Protein AF-A0A5C9BE67-F1 (afdb_monomer_lite)

pLDDT: mean 80.48, std 22.98, range [27.95, 98.31]

Structure (mmCIF, N/CA/C/O backbone):
data_AF-A0A5C9BE67-F1
#
_entry.id   AF-A0A5C9BE67-F1
#
loop_
_atom_site.group_PDB
_atom_site.id
_atom_site.type_symbol
_atom_site.label_atom_id
_atom_site.label_alt_id
_atom_site.label_comp_id
_atom_site.label_asym_id
_atom_site.label_entity_id
_atom_site.label_seq_id
_atom_site.pdbx_PDB_ins_code
_atom_site.Cartn_x
_atom_site.Cartn_y
_atom_site.Cartn_z
_atom_site.occupancy
_atom_site.B_iso_or_equiv
_atom_site.auth_seq_id
_atom_site.auth_comp_id
_atom_site.auth_asym_id
_atom_site.auth_atom_id
_atom_site.pdbx_PDB_model_num
ATOM 1 N N . MET A 1 1 ? -23.336 -0.939 37.676 1.00 46.28 1 MET A N 1
ATOM 2 C CA . MET A 1 1 ? -23.455 -1.561 36.341 1.00 46.28 1 MET A CA 1
ATOM 3 C C . MET A 1 1 ? -22.623 -0.719 35.391 1.00 46.28 1 MET A C 1
ATOM 5 O O . MET A 1 1 ? -23.043 0.378 35.060 1.00 46.28 1 MET A O 1
ATOM 9 N N . THR A 1 2 ? -21.407 -1.154 35.062 1.00 43.78 2 THR A N 1
ATOM 10 C CA . THR A 1 2 ? -20.510 -0.415 34.159 1.00 43.78 2 THR A CA 1
ATOM 11 C C . THR A 1 2 ? -20.754 -0.928 32.747 1.00 43.78 2 THR A C 1
ATOM 13 O O . THR A 1 2 ? -20.358 -2.043 32.420 1.00 43.78 2 THR A O 1
ATOM 16 N N . THR A 1 3 ? -21.462 -0.162 31.924 1.00 49.00 3 THR A N 1
ATOM 17 C CA . THR A 1 3 ? -21.622 -0.460 30.497 1.00 49.00 3 THR A CA 1
ATOM 18 C C . THR A 1 3 ? -20.295 -0.221 29.787 1.00 49.00 3 THR A C 1
ATOM 20 O O . THR A 1 3 ? -19.822 0.912 29.712 1.00 49.00 3 THR A O 1
ATOM 23 N N . ALA A 1 4 ? -19.680 -1.291 29.282 1.00 51.72 4 ALA A N 1
ATOM 24 C CA . ALA A 1 4 ? -18.545 -1.194 28.376 1.00 51.72 4 ALA A CA 1
ATOM 25 C C . ALA A 1 4 ? -19.031 -0.594 27.048 1.00 51.72 4 ALA A C 1
ATOM 27 O O . ALA A 1 4 ? -19.857 -1.192 26.360 1.00 51.72 4 ALA A O 1
ATOM 28 N N . VAL A 1 5 ? -18.544 0.598 26.704 1.00 52.31 5 VAL A N 1
ATOM 29 C CA . VAL A 1 5 ? -18.805 1.215 25.400 1.00 52.31 5 VAL A CA 1
ATOM 30 C C . VAL A 1 5 ? -17.957 0.470 24.372 1.00 52.31 5 VAL A C 1
ATOM 32 O O . VAL A 1 5 ? -16.728 0.506 24.437 1.00 52.31 5 VAL A O 1
ATOM 35 N N . ALA A 1 6 ? -18.595 -0.258 23.456 1.00 62.22 6 ALA A N 1
ATOM 36 C CA . ALA A 1 6 ? -17.894 -0.891 22.346 1.00 62.22 6 ALA A CA 1
ATOM 37 C C . ALA A 1 6 ? -17.335 0.204 21.427 1.00 62.22 6 ALA A C 1
ATOM 39 O O . ALA A 1 6 ? -18.083 1.064 20.966 1.00 62.22 6 ALA A O 1
ATOM 40 N N . THR A 1 7 ? -16.023 0.195 21.179 1.00 66.31 7 THR A N 1
ATOM 41 C CA . THR A 1 7 ? -15.402 1.114 20.217 1.00 66.31 7 THR A CA 1
ATOM 42 C C . THR A 1 7 ? -16.005 0.860 18.831 1.00 66.31 7 THR A C 1
ATOM 44 O O . THR A 1 7 ? -15.965 -0.294 18.389 1.00 66.31 7 THR A O 1
ATOM 47 N N . PRO A 1 8 ? -16.558 1.883 18.152 1.00 81.31 8 PRO A N 1
ATOM 48 C CA . PRO A 1 8 ? -17.068 1.733 16.794 1.00 81.31 8 PRO A CA 1
ATOM 49 C C . PRO A 1 8 ? -15.971 1.202 15.868 1.00 81.31 8 PRO A C 1
ATOM 51 O O . PRO A 1 8 ? -14.811 1.606 15.979 1.00 81.31 8 PRO A O 1
ATOM 54 N N . LEU A 1 9 ? -16.333 0.267 14.992 1.00 94.56 9 LEU A N 1
ATOM 55 C CA . LEU A 1 9 ? -15.446 -0.223 13.943 1.00 94.56 9 LEU A CA 1
ATOM 56 C C . LEU A 1 9 ? -15.428 0.805 12.813 1.00 94.56 9 LEU A C 1
ATOM 58 O O . LEU A 1 9 ? -16.495 1.167 12.329 1.00 94.56 9 LEU A O 1
ATOM 62 N N . LEU A 1 10 ? -14.239 1.252 12.415 1.00 96.62 10 LEU A N 1
ATOM 63 C CA . LEU A 1 10 ? -14.084 2.181 11.297 1.00 96.62 10 LEU A CA 1
ATOM 64 C C . LEU A 1 10 ? -14.295 1.472 9.961 1.00 96.62 10 LEU A C 1
ATOM 66 O O . LEU A 1 10 ? -13.853 0.328 9.796 1.00 96.62 10 LEU A O 1
ATOM 70 N N . THR A 1 11 ? -14.890 2.174 9.002 1.00 96.88 11 THR A N 1
ATOM 71 C CA . THR A 1 11 ? -14.898 1.736 7.600 1.00 96.88 11 THR A CA 1
ATOM 72 C C . THR A 1 11 ? -13.580 2.072 6.895 1.00 96.88 11 THR A C 1
ATOM 74 O O . THR A 1 11 ? -12.741 2.818 7.416 1.00 96.88 11 THR A O 1
ATOM 77 N N . VAL A 1 12 ? -13.383 1.532 5.689 1.00 96.38 12 VAL A N 1
ATOM 78 C CA . VAL A 1 12 ? -12.270 1.909 4.800 1.00 96.38 12 VAL A CA 1
ATOM 79 C C . VAL A 1 12 ? -12.255 3.416 4.539 1.00 96.38 12 VAL A C 1
ATOM 81 O O . VAL A 1 12 ? -11.199 4.040 4.621 1.00 96.38 12 VAL A O 1
ATOM 84 N N . GLU A 1 13 ? -13.408 4.003 4.230 1.00 96.19 13 GLU A N 1
ATOM 85 C CA . GLU A 1 13 ? -13.532 5.406 3.834 1.00 96.19 13 GLU A CA 1
ATOM 86 C C . GLU A 1 13 ? -13.253 6.345 5.012 1.00 96.19 13 GLU A C 1
ATOM 88 O O . GLU A 1 13 ? -12.576 7.361 4.851 1.00 96.19 13 GLU A O 1
ATOM 93 N N . GLU A 1 14 ? -13.722 5.989 6.210 1.00 96.69 14 GLU A N 1
ATOM 94 C CA . GLU A 1 14 ? -13.394 6.714 7.439 1.00 96.69 14 GLU A CA 1
ATOM 95 C C . GLU A 1 14 ? -11.901 6.620 7.757 1.00 96.69 14 GLU A C 1
ATOM 97 O O . GLU A 1 14 ? -11.284 7.620 8.124 1.00 96.69 14 GLU A O 1
ATOM 102 N N . PHE A 1 15 ? -11.303 5.436 7.592 1.00 96.50 15 PHE A N 1
ATOM 103 C CA . PHE A 1 15 ? -9.874 5.234 7.804 1.00 96.50 15 PHE A CA 1
ATOM 104 C C . PHE A 1 15 ? -9.024 6.051 6.821 1.00 96.50 15 PHE A C 1
ATOM 106 O O . PHE A 1 15 ? -8.099 6.733 7.253 1.00 96.50 15 PHE A O 1
ATOM 113 N N . ALA A 1 16 ? -9.366 6.045 5.531 1.00 95.56 16 ALA A N 1
ATOM 114 C CA . ALA A 1 16 ? -8.622 6.743 4.481 1.00 95.56 16 ALA A CA 1
ATOM 115 C C . ALA A 1 16 ? -8.649 8.277 4.618 1.00 95.56 16 ALA A C 1
ATOM 117 O O . ALA A 1 16 ? -7.751 8.954 4.128 1.00 95.56 16 ALA A O 1
ATOM 118 N N . ARG A 1 17 ? -9.674 8.836 5.280 1.00 95.31 17 ARG A N 1
ATOM 119 C CA . ARG A 1 17 ? -9.809 10.285 5.526 1.00 95.31 17 ARG A CA 1
ATOM 120 C C . ARG A 1 17 ? -9.150 10.748 6.830 1.00 95.31 17 ARG A C 1
ATOM 122 O O . ARG A 1 17 ? -9.206 11.937 7.148 1.00 95.31 17 ARG A O 1
ATOM 129 N N . ARG A 1 18 ? -8.549 9.842 7.608 1.00 94.19 18 ARG A N 1
ATOM 130 C CA . ARG A 1 18 ? -7.798 10.214 8.814 1.00 94.19 18 ARG A CA 1
ATOM 131 C C . ARG A 1 18 ? -6.540 11.003 8.435 1.00 94.19 18 ARG A C 1
ATOM 133 O O . ARG A 1 18 ? -5.939 10.731 7.399 1.00 94.19 18 ARG A O 1
ATOM 140 N N . PRO A 1 19 ? -6.110 11.954 9.278 1.00 94.25 19 PRO A N 1
ATOM 141 C CA . PRO A 1 19 ? -4.821 12.603 9.090 1.00 94.25 19 PRO A CA 1
ATOM 142 C C . PRO A 1 19 ? -3.683 11.591 9.260 1.00 94.25 19 PRO A C 1
ATOM 144 O O . PRO A 1 19 ? -3.771 10.685 10.092 1.00 94.25 19 PRO A O 1
ATOM 147 N N . GLU A 1 20 ? -2.597 11.785 8.515 1.00 90.50 20 GLU A N 1
ATOM 148 C CA . GLU A 1 20 ? -1.373 11.010 8.709 1.00 90.50 20 GLU A CA 1
ATOM 149 C C . GLU A 1 20 ? -0.821 11.197 10.139 1.00 90.50 20 GLU A C 1
ATOM 151 O O . GLU A 1 20 ? -0.887 12.308 10.690 1.00 90.50 20 GLU A O 1
ATOM 156 N N . PRO A 1 21 ? -0.258 10.145 10.764 1.00 91.94 21 PRO A N 1
ATOM 157 C CA . PRO A 1 21 ? 0.353 10.262 12.082 1.00 91.94 21 PRO A CA 1
ATOM 158 C C . PRO A 1 21 ? 1.526 11.250 12.092 1.00 91.94 21 PRO A C 1
ATOM 160 O O . PRO A 1 21 ? 2.489 11.121 11.337 1.00 91.94 21 PRO A O 1
ATOM 163 N N . GLN A 1 22 ? 1.486 12.221 13.006 1.00 93.06 22 GLN A N 1
ATOM 164 C CA . GLN A 1 22 ? 2.507 13.276 13.110 1.00 93.06 22 GLN A CA 1
ATOM 165 C C . GLN A 1 22 ? 3.892 12.758 13.525 1.00 93.06 22 GLN A C 1
ATOM 167 O O . GLN A 1 22 ? 4.901 13.417 13.286 1.00 93.06 22 GLN A O 1
ATOM 172 N N . ASP A 1 23 ? 3.947 11.590 14.162 1.00 92.44 23 ASP A N 1
ATOM 173 C CA . ASP A 1 23 ? 5.183 10.934 14.594 1.00 92.44 23 ASP A CA 1
ATOM 174 C C . ASP A 1 23 ? 5.843 10.097 13.482 1.00 92.44 23 ASP A C 1
ATOM 176 O O . ASP A 1 23 ? 6.869 9.453 13.716 1.00 92.44 23 ASP A O 1
ATOM 180 N N . GLY A 1 24 ? 5.267 10.099 12.273 1.00 88.38 24 GLY A N 1
ATOM 181 C CA . GLY A 1 24 ? 5.737 9.307 11.139 1.00 88.38 24 GLY A CA 1
ATOM 182 C C . GLY A 1 24 ? 5.491 7.805 11.298 1.00 88.38 24 GLY A C 1
ATOM 183 O O . GLY A 1 24 ? 6.071 7.008 10.555 1.00 88.38 24 GLY A O 1
ATOM 184 N N . SER A 1 25 ? 4.675 7.394 12.273 1.00 91.38 25 SER A N 1
ATOM 185 C CA . SER A 1 25 ? 4.208 6.015 12.366 1.00 91.38 25 SER A CA 1
ATOM 186 C C . SER A 1 25 ? 3.304 5.654 11.186 1.00 91.38 25 SER A C 1
ATOM 188 O O . SER A 1 25 ? 2.745 6.508 10.499 1.00 91.38 25 SER A O 1
ATOM 190 N N . ARG A 1 26 ? 3.188 4.352 10.927 1.00 91.19 26 ARG A N 1
ATOM 191 C CA . ARG A 1 26 ? 2.275 3.801 9.922 1.00 91.19 26 ARG A CA 1
ATOM 192 C C . ARG A 1 26 ? 1.031 3.272 10.608 1.00 91.19 26 ARG A C 1
ATOM 194 O O . ARG A 1 26 ? 1.125 2.714 11.699 1.00 91.19 26 ARG A O 1
ATOM 201 N N . GLU A 1 27 ? -0.112 3.370 9.948 1.00 94.56 27 GLU A N 1
ATOM 202 C CA . GLU A 1 27 ? -1.365 2.785 10.420 1.00 94.56 27 GLU A CA 1
ATOM 203 C C . GLU A 1 27 ? -1.901 1.764 9.409 1.00 94.56 27 GLU A C 1
ATOM 205 O O . GLU A 1 27 ? -1.816 1.953 8.199 1.00 94.56 27 GLU A O 1
ATOM 210 N N . GLU A 1 28 ? -2.489 0.683 9.914 1.00 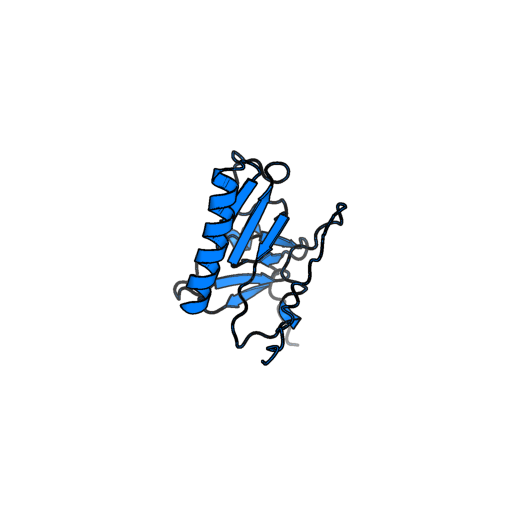95.56 28 GLU A N 1
ATOM 211 C CA . GLU A 1 28 ? -3.313 -0.253 9.147 1.00 95.56 28 GLU A CA 1
ATOM 212 C C . GLU A 1 28 ? -4.711 -0.342 9.767 1.00 95.56 28 GLU A C 1
ATOM 214 O O . GLU A 1 28 ? -4.864 -0.214 10.983 1.00 95.56 28 GLU A O 1
ATOM 219 N N . LEU A 1 29 ? -5.726 -0.670 8.967 1.00 96.31 29 LEU A N 1
ATOM 220 C CA . LEU A 1 29 ? -7.069 -0.971 9.466 1.00 96.31 29 LEU A CA 1
ATOM 221 C C . LEU A 1 29 ? -7.263 -2.484 9.543 1.00 96.31 29 LEU A C 1
ATOM 223 O O . LEU A 1 29 ? -7.336 -3.148 8.517 1.00 96.31 29 LEU A O 1
ATOM 227 N N . VAL A 1 30 ? -7.344 -3.081 10.730 1.00 95.44 30 VAL A N 1
ATOM 228 C CA . VAL A 1 30 ? -7.574 -4.522 10.941 1.00 95.44 30 VAL A CA 1
ATOM 229 C C . VAL A 1 30 ? -8.980 -4.750 11.483 1.00 95.44 30 VAL A C 1
ATOM 231 O O . VAL A 1 30 ? -9.221 -4.537 12.671 1.00 95.44 30 VAL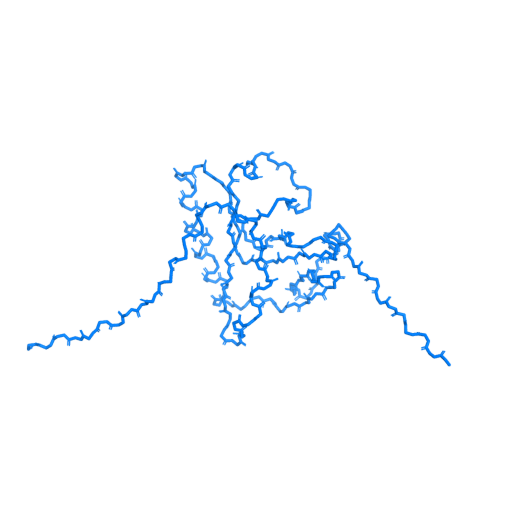 A O 1
ATOM 234 N N . ARG A 1 31 ? -9.895 -5.250 10.645 1.00 95.06 31 ARG A N 1
ATOM 235 C CA . ARG A 1 31 ? -11.285 -5.563 11.026 1.00 95.06 31 ARG A CA 1
ATOM 236 C C . ARG A 1 31 ? -11.948 -4.390 11.759 1.00 95.06 31 ARG A C 1
ATOM 238 O O . ARG A 1 31 ? -12.464 -4.561 12.864 1.00 95.06 31 ARG A O 1
ATOM 245 N N . GLY A 1 32 ? -11.846 -3.202 11.171 1.00 96.25 32 GLY A N 1
ATOM 246 C CA . GLY A 1 32 ? -12.377 -1.946 11.688 1.00 96.25 32 GLY A CA 1
ATOM 247 C C . GLY A 1 32 ? -11.571 -1.301 12.818 1.00 96.25 32 GLY A C 1
ATOM 248 O O . GLY A 1 32 ? -12.031 -0.336 13.421 1.00 96.25 32 GLY A O 1
ATOM 249 N N . LYS A 1 33 ? -10.383 -1.823 13.150 1.00 95.94 33 LYS A N 1
ATOM 250 C CA . LYS A 1 33 ? -9.531 -1.303 14.232 1.00 95.94 33 LYS A CA 1
ATOM 251 C C . LYS A 1 33 ? -8.195 -0.815 13.700 1.00 95.94 33 LYS A C 1
ATOM 253 O O . LYS A 1 33 ? -7.496 -1.566 13.027 1.00 95.94 33 LYS A O 1
ATOM 258 N N . VAL A 1 34 ? -7.817 0.406 14.058 1.00 95.31 34 VAL A N 1
ATOM 259 C CA . VAL A 1 34 ? -6.511 0.965 13.694 1.00 95.31 34 VAL A CA 1
ATOM 260 C C . VAL A 1 34 ? -5.402 0.249 14.458 1.00 95.31 34 VAL A C 1
ATOM 262 O O . VAL A 1 34 ? -5.483 0.065 15.674 1.00 95.31 34 VAL A O 1
ATOM 265 N N . VAL A 1 35 ? -4.365 -0.160 13.735 1.00 93.50 35 VAL A N 1
ATOM 266 C CA . VAL A 1 35 ? -3.144 -0.745 14.280 1.00 93.50 35 VAL A CA 1
ATOM 267 C C . VAL A 1 35 ? -1.964 0.097 13.831 1.00 93.50 35 VAL A C 1
ATOM 269 O O . VAL A 1 35 ? -1.650 0.153 12.646 1.00 93.50 35 VAL A O 1
ATOM 272 N N . THR A 1 36 ? -1.297 0.717 14.797 1.00 92.50 36 THR A N 1
ATOM 273 C CA . THR A 1 36 ? -0.118 1.551 14.566 1.00 92.50 36 THR A CA 1
ATOM 274 C C . THR A 1 36 ? 1.156 0.707 14.573 1.00 92.50 36 THR A C 1
ATOM 276 O O . THR A 1 36 ? 1.328 -0.198 15.397 1.00 92.50 36 THR A O 1
ATOM 279 N N . MET A 1 37 ? 2.067 1.015 13.659 1.00 87.94 37 MET A N 1
ATOM 280 C CA . MET A 1 37 ? 3.379 0.402 13.510 1.00 87.94 37 MET A CA 1
ATOM 281 C C . MET A 1 37 ? 4.460 1.483 13.495 1.00 87.94 37 MET A C 1
ATOM 283 O O . MET A 1 37 ? 4.239 2.566 12.952 1.00 87.94 37 MET A O 1
ATOM 287 N N . PRO A 1 38 ? 5.652 1.204 14.046 1.00 88.44 38 PRO A N 1
ATOM 288 C CA . PRO A 1 38 ? 6.765 2.131 13.914 1.00 88.44 38 PRO A CA 1
ATOM 289 C C . PRO A 1 38 ? 7.160 2.290 12.434 1.00 88.44 38 PRO A C 1
ATOM 291 O O . PRO A 1 38 ? 6.958 1.360 11.645 1.00 88.44 38 PRO A O 1
ATOM 294 N N . PRO A 1 39 ? 7.777 3.421 12.056 1.00 88.88 39 PRO A N 1
ATOM 295 C CA . PRO A 1 39 ? 8.348 3.577 10.724 1.00 88.88 39 PRO A CA 1
ATOM 296 C C . PRO A 1 39 ? 9.405 2.493 10.433 1.00 88.88 39 PRO A C 1
ATOM 298 O O . PRO A 1 39 ? 10.082 2.004 11.351 1.00 88.88 39 PRO A O 1
ATOM 301 N N . PRO A 1 40 ? 9.599 2.114 9.158 1.00 87.12 40 PRO A N 1
ATOM 302 C CA . PRO A 1 40 ? 10.573 1.100 8.782 1.00 87.12 40 PRO A CA 1
ATOM 303 C C . PRO A 1 40 ? 12.001 1.568 9.072 1.00 87.12 40 PRO A C 1
ATOM 305 O O . PRO A 1 40 ? 12.376 2.724 8.875 1.00 87.12 40 PRO A O 1
ATOM 308 N N . ARG A 1 41 ? 12.858 0.629 9.484 1.00 89.44 41 ARG A N 1
ATOM 309 C CA . ARG A 1 41 ? 14.292 0.895 9.679 1.00 89.44 41 ARG A CA 1
ATOM 310 C C . ARG A 1 41 ? 15.035 0.925 8.341 1.00 89.44 41 ARG A C 1
ATOM 312 O O . ARG A 1 41 ? 14.636 0.282 7.376 1.00 89.44 41 ARG A O 1
ATOM 319 N N . PHE A 1 42 ? 16.201 1.566 8.305 1.00 91.88 42 PHE A N 1
ATOM 320 C CA . PHE A 1 42 ? 16.981 1.801 7.078 1.00 91.88 42 PHE A CA 1
ATOM 321 C C . PHE A 1 42 ? 17.175 0.573 6.163 1.00 91.88 42 PHE A C 1
ATOM 323 O O . PHE A 1 42 ? 17.015 0.655 4.945 1.00 91.88 42 PHE A O 1
ATOM 330 N N . ARG A 1 43 ? 17.492 -0.600 6.733 1.00 91.50 43 ARG A N 1
ATOM 331 C CA . ARG A 1 43 ? 17.678 -1.833 5.945 1.00 91.50 43 ARG A CA 1
ATOM 332 C C . ARG A 1 43 ? 16.398 -2.269 5.228 1.00 91.50 43 ARG A C 1
ATOM 334 O O . ARG A 1 43 ? 16.493 -2.762 4.108 1.00 91.50 43 ARG A O 1
ATOM 341 N N . HIS A 1 44 ? 15.242 -2.093 5.864 1.00 92.44 44 HIS A N 1
ATOM 342 C CA . HIS A 1 44 ? 13.946 -2.393 5.268 1.00 92.44 44 HIS A CA 1
ATOM 343 C C . HIS A 1 44 ? 13.714 -1.501 4.048 1.00 92.44 44 HIS A C 1
ATOM 345 O O . HIS A 1 44 ? 13.521 -2.019 2.952 1.00 92.44 44 HIS A O 1
ATOM 351 N N . GLY A 1 45 ? 13.873 -0.181 4.207 1.00 93.44 45 GLY A N 1
ATOM 352 C CA . GLY A 1 45 ? 13.737 0.775 3.103 1.00 93.44 45 GLY A CA 1
ATOM 353 C C . GLY A 1 45 ? 14.657 0.461 1.916 1.00 93.44 45 GLY A C 1
ATOM 354 O O . GLY A 1 45 ? 14.218 0.474 0.770 1.00 93.44 45 GLY A O 1
ATOM 355 N N . LYS A 1 46 ? 15.915 0.061 2.166 1.00 96.38 46 LYS A N 1
ATOM 356 C CA . LYS A 1 46 ? 16.831 -0.376 1.092 1.00 96.38 46 LYS A CA 1
ATOM 357 C C . LYS A 1 46 ? 16.331 -1.601 0.322 1.00 96.38 46 LYS A C 1
ATOM 359 O O . LYS A 1 46 ? 16.553 -1.690 -0.884 1.00 96.38 46 LYS A O 1
ATOM 364 N N . ILE A 1 47 ? 15.743 -2.576 1.013 1.00 95.75 47 ILE A N 1
ATOM 365 C CA . ILE A 1 47 ? 15.241 -3.802 0.379 1.00 95.75 47 ILE A CA 1
ATOM 366 C C . ILE A 1 47 ? 13.973 -3.490 -0.409 1.00 95.75 47 ILE A C 1
ATOM 368 O O . ILE A 1 47 ? 13.894 -3.860 -1.576 1.00 95.75 47 ILE A O 1
ATOM 372 N N . GLN A 1 48 ? 13.034 -2.769 0.199 1.00 96.00 48 GLN A N 1
ATOM 373 C CA . GLN A 1 48 ? 11.803 -2.327 -0.442 1.00 96.00 48 GLN A CA 1
ATOM 374 C C . GLN A 1 48 ? 12.086 -1.548 -1.729 1.00 96.00 48 GLN A C 1
ATOM 376 O O . GLN A 1 48 ? 11.583 -1.924 -2.784 1.00 96.00 48 GLN A O 1
ATOM 381 N N . LEU A 1 49 ? 12.965 -0.538 -1.672 1.00 97.62 49 LEU A N 1
ATOM 382 C CA . LEU A 1 49 ? 13.357 0.246 -2.845 1.00 97.62 49 LEU A CA 1
ATOM 383 C C . LEU A 1 49 ? 13.900 -0.650 -3.961 1.00 97.62 49 LEU A C 1
ATOM 385 O O . LEU A 1 49 ? 13.545 -0.485 -5.124 1.00 97.62 49 LEU A O 1
ATOM 389 N N . ARG A 1 50 ? 14.746 -1.627 -3.614 1.00 98.12 50 ARG A N 1
ATOM 390 C CA . ARG A 1 50 ? 15.306 -2.564 -4.593 1.00 98.12 50 ARG A CA 1
ATOM 391 C C . ARG A 1 50 ? 14.226 -3.437 -5.231 1.00 98.12 50 ARG A C 1
ATOM 393 O O . ARG A 1 50 ? 14.294 -3.674 -6.432 1.00 98.12 50 ARG A O 1
ATOM 400 N N . VAL A 1 51 ? 13.265 -3.929 -4.450 1.00 97.69 51 VAL A N 1
ATOM 401 C CA . VAL A 1 51 ? 12.151 -4.737 -4.969 1.00 97.69 51 VAL A CA 1
ATOM 402 C C . VAL A 1 51 ? 11.274 -3.900 -5.896 1.00 97.69 51 VAL A C 1
ATOM 404 O O . VAL A 1 51 ? 11.052 -4.311 -7.033 1.00 97.69 51 VAL A O 1
ATOM 407 N N . GLY A 1 52 ? 10.839 -2.720 -5.446 1.00 97.94 52 GLY A N 1
ATOM 408 C CA . GLY A 1 52 ? 10.027 -1.803 -6.246 1.00 97.94 52 GLY A CA 1
ATOM 409 C C . GLY A 1 52 ? 10.721 -1.416 -7.552 1.00 97.94 52 GLY A C 1
ATOM 410 O O . GLY A 1 52 ? 10.123 -1.527 -8.615 1.00 97.94 52 GLY A O 1
ATOM 411 N N . HIS A 1 53 ? 12.015 -1.080 -7.498 1.00 98.31 53 HIS A N 1
ATOM 412 C CA . HIS A 1 53 ? 12.805 -0.751 -8.687 1.00 98.31 53 HIS A CA 1
ATOM 413 C C . HIS A 1 53 ? 12.864 -1.899 -9.701 1.00 98.31 53 HIS A C 1
ATOM 415 O O . HIS A 1 53 ? 12.672 -1.669 -10.890 1.00 98.31 53 HIS A O 1
ATOM 421 N N . LEU A 1 54 ? 13.115 -3.135 -9.255 1.00 98.31 54 LEU A N 1
ATOM 422 C CA . LEU A 1 54 ? 13.185 -4.285 -10.162 1.00 98.31 54 LEU A CA 1
ATOM 423 C C . LEU A 1 54 ? 11.834 -4.580 -10.827 1.00 98.31 54 LEU A C 1
ATOM 425 O O . LEU A 1 54 ? 11.805 -4.941 -12.001 1.00 98.31 54 LEU A O 1
ATOM 429 N N . LEU A 1 55 ? 10.728 -4.420 -10.092 1.00 98.12 55 LEU A N 1
ATOM 430 C CA . LEU A 1 55 ? 9.384 -4.580 -10.646 1.00 98.12 55 LEU A CA 1
ATOM 431 C C . LEU A 1 55 ? 9.046 -3.456 -11.627 1.00 98.12 55 LEU A C 1
ATOM 433 O O . LEU A 1 55 ? 8.587 -3.743 -12.728 1.00 98.12 55 LEU A O 1
ATOM 437 N N . GLN A 1 56 ? 9.330 -2.201 -11.275 1.00 98.12 56 GLN A N 1
ATOM 438 C CA . GLN A 1 56 ? 9.092 -1.064 -12.162 1.00 98.12 56 GLN A CA 1
ATOM 439 C C . GLN A 1 56 ? 9.909 -1.187 -13.453 1.00 98.12 56 GLN A C 1
ATOM 441 O O . GLN A 1 56 ? 9.345 -1.091 -14.534 1.00 98.12 56 GLN A O 1
ATOM 446 N N . ALA A 1 57 ? 11.202 -1.516 -13.360 1.00 98.19 57 ALA A N 1
ATOM 447 C CA . ALA A 1 57 ? 12.059 -1.705 -14.531 1.00 98.19 57 ALA A CA 1
ATOM 448 C C . ALA A 1 57 ? 11.542 -2.813 -15.467 1.00 98.19 57 ALA A C 1
ATOM 450 O O . ALA A 1 57 ? 11.653 -2.713 -16.690 1.00 98.19 57 ALA A O 1
ATOM 451 N N . PHE A 1 58 ? 10.952 -3.875 -14.908 1.00 97.94 58 PHE A N 1
ATOM 452 C CA . PHE A 1 58 ? 10.284 -4.895 -15.710 1.00 97.94 58 PHE A CA 1
ATOM 453 C C . PHE A 1 58 ? 9.046 -4.329 -16.425 1.00 97.94 58 PHE A C 1
ATOM 455 O O . PHE A 1 58 ? 8.870 -4.590 -17.617 1.00 97.94 58 PHE A O 1
ATOM 462 N N . LEU A 1 59 ? 8.225 -3.537 -15.729 1.00 97.44 59 LEU A N 1
ATOM 463 C CA . LEU A 1 59 ? 7.012 -2.920 -16.275 1.00 97.44 59 LEU A CA 1
ATOM 464 C C . LEU A 1 59 ? 7.292 -1.829 -17.317 1.00 97.44 59 LEU A C 1
ATOM 466 O O . LEU A 1 59 ? 6.507 -1.666 -18.249 1.00 97.44 59 LEU A O 1
ATOM 470 N N . ASP A 1 60 ? 8.436 -1.151 -17.239 1.00 96.81 60 ASP A N 1
ATOM 471 C CA . ASP A 1 60 ? 8.850 -0.165 -18.245 1.00 96.81 60 ASP A CA 1
ATOM 472 C C . ASP A 1 60 ? 9.006 -0.807 -19.634 1.00 96.81 60 ASP A C 1
ATOM 474 O O . ASP A 1 60 ? 8.696 -0.196 -20.655 1.00 96.81 60 ASP A O 1
ATOM 478 N N . SER A 1 61 ? 9.437 -2.073 -19.675 1.00 96.75 61 SER A N 1
ATOM 479 C CA . SER A 1 61 ? 9.528 -2.867 -20.911 1.00 96.75 61 SER A CA 1
ATOM 480 C C . SER A 1 61 ? 8.259 -3.677 -21.209 1.00 96.75 61 SER A C 1
ATOM 482 O O . SER A 1 61 ? 8.085 -4.163 -22.325 1.00 96.75 61 SER A O 1
ATOM 484 N N . HIS A 1 62 ? 7.370 -3.836 -20.226 1.00 95.81 62 HIS A N 1
ATOM 485 C CA . HIS A 1 62 ? 6.167 -4.660 -20.311 1.00 95.81 62 HIS A CA 1
ATOM 486 C C . HIS A 1 62 ? 4.998 -3.918 -19.672 1.00 95.81 62 HIS A C 1
ATOM 488 O O . HIS A 1 62 ? 4.762 -4.017 -18.469 1.00 95.81 62 HIS A O 1
ATOM 494 N N . ARG A 1 63 ? 4.223 -3.202 -20.489 1.00 94.25 63 ARG A N 1
ATOM 495 C CA . ARG A 1 63 ? 3.049 -2.447 -20.032 1.00 94.25 63 ARG A CA 1
ATOM 496 C C . ARG A 1 63 ? 1.887 -3.383 -19.693 1.00 94.25 63 ARG A C 1
ATOM 498 O O . ARG A 1 63 ? 0.902 -3.434 -20.416 1.00 94.25 63 ARG A O 1
ATOM 505 N N . ILE A 1 64 ? 2.036 -4.145 -18.613 1.00 97.38 64 ILE A N 1
ATOM 506 C CA . ILE A 1 64 ? 1.078 -5.158 -18.149 1.00 97.38 64 ILE A CA 1
ATOM 507 C C . ILE A 1 64 ? 0.491 -4.829 -16.776 1.00 97.38 64 ILE A C 1
ATOM 509 O O . ILE A 1 64 ? -0.310 -5.595 -16.247 1.00 97.38 64 ILE A O 1
ATOM 513 N N . GLY A 1 65 ? 0.871 -3.704 -16.173 1.00 97.44 65 GLY A N 1
ATOM 514 C CA . GLY A 1 65 ? 0.300 -3.251 -14.911 1.00 97.44 65 GLY A CA 1
ATOM 515 C C . GLY A 1 65 ? 1.065 -2.090 -14.309 1.00 97.44 65 GLY A C 1
ATOM 516 O O . GLY A 1 65 ? 1.847 -1.429 -14.991 1.00 97.44 65 GLY A O 1
ATOM 517 N N . GLN A 1 66 ? 0.841 -1.885 -13.020 1.00 97.25 66 GLN A N 1
ATOM 518 C CA . GLN A 1 66 ? 1.444 -0.825 -12.225 1.00 97.25 66 GLN A CA 1
ATOM 519 C C . GLN A 1 66 ? 1.891 -1.360 -10.869 1.00 97.25 66 GLN A C 1
ATOM 521 O O . GLN A 1 66 ? 1.258 -2.251 -10.298 1.00 97.25 66 GLN A O 1
ATOM 526 N N . VAL A 1 67 ? 3.003 -0.821 -10.373 1.00 97.62 67 VAL A N 1
ATOM 527 C CA . VAL A 1 67 ? 3.577 -1.149 -9.068 1.00 97.62 67 VAL A CA 1
ATOM 528 C C . VAL A 1 67 ? 3.630 0.109 -8.211 1.00 97.62 67 VAL A C 1
ATOM 530 O O . VAL A 1 67 ? 3.970 1.185 -8.692 1.00 97.62 67 VAL A O 1
ATOM 533 N N . VAL A 1 68 ? 3.299 -0.035 -6.935 1.00 96.06 68 VAL A N 1
ATOM 534 C CA . VAL A 1 68 ? 3.306 1.045 -5.945 1.00 96.06 68 VAL A CA 1
ATOM 535 C C . VAL A 1 68 ? 3.968 0.566 -4.660 1.00 96.06 68 VAL A C 1
ATOM 537 O O . VAL A 1 68 ? 4.083 -0.636 -4.407 1.00 96.06 68 VAL A O 1
ATOM 540 N N . CYS A 1 69 ? 4.387 1.515 -3.833 1.00 95.19 69 CYS A N 1
ATOM 541 C CA . CYS A 1 69 ? 4.960 1.265 -2.516 1.00 95.19 69 CYS A CA 1
ATOM 542 C C . CYS A 1 69 ? 4.058 1.893 -1.451 1.00 95.19 69 CYS A C 1
ATOM 544 O O . CYS A 1 69 ? 3.525 2.976 -1.681 1.00 95.19 69 CYS 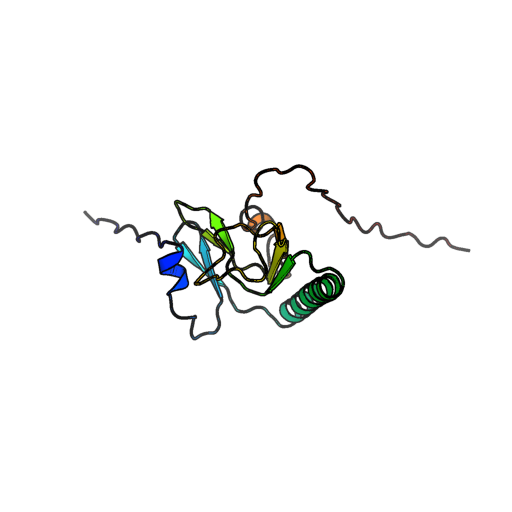A O 1
ATOM 546 N N . GLU A 1 70 ? 3.919 1.245 -0.291 1.00 92.12 70 GLU A N 1
ATOM 547 C CA . GLU A 1 70 ? 3.246 1.816 0.895 1.00 92.12 70 GLU A CA 1
ATOM 548 C C . GLU A 1 70 ? 1.804 2.294 0.668 1.00 92.12 70 GLU A C 1
ATOM 550 O O . GLU A 1 70 ? 1.301 3.160 1.379 1.00 92.12 70 GLU A O 1
ATOM 555 N N . THR A 1 71 ? 1.127 1.748 -0.340 1.00 93.06 71 THR A N 1
ATOM 556 C CA . THR A 1 71 ? -0.261 2.095 -0.657 1.00 93.06 71 THR A CA 1
ATOM 557 C C . THR A 1 71 ? -1.207 1.130 0.043 1.00 93.06 71 THR A C 1
ATOM 559 O O . THR A 1 71 ? -0.966 -0.078 0.059 1.00 93.06 71 THR A O 1
ATOM 562 N N . GLY A 1 72 ? -2.302 1.652 0.598 1.00 94.44 72 GLY A N 1
ATOM 563 C CA . GLY A 1 72 ? -3.332 0.831 1.226 1.00 94.44 72 GLY A CA 1
ATOM 564 C C . GLY A 1 72 ? -4.006 -0.119 0.232 1.00 94.44 72 GLY A C 1
ATOM 565 O O . GLY A 1 72 ? -4.419 0.275 -0.855 1.00 94.44 72 GLY A O 1
ATOM 566 N N . VAL A 1 73 ? -4.136 -1.383 0.631 1.00 95.56 73 VAL A N 1
ATOM 567 C CA . VAL A 1 73 ? -4.858 -2.437 -0.086 1.00 95.56 73 VAL A CA 1
ATOM 568 C C . VAL A 1 73 ? -6.036 -2.879 0.765 1.00 95.56 73 VAL A C 1
ATOM 570 O O . VAL A 1 73 ? -5.852 -3.325 1.902 1.00 95.56 73 VAL A O 1
ATOM 573 N N . ILE A 1 74 ? -7.244 -2.803 0.209 1.00 95.62 74 ILE A N 1
ATOM 574 C CA . ILE A 1 74 ? -8.439 -3.368 0.838 1.00 95.62 74 ILE A CA 1
ATOM 575 C C . ILE A 1 74 ? -8.334 -4.898 0.779 1.00 95.62 74 ILE A C 1
ATOM 577 O O . ILE A 1 74 ? -8.122 -5.492 -0.278 1.00 95.62 74 ILE A O 1
ATOM 581 N N . THR A 1 75 ? -8.439 -5.550 1.935 1.00 93.31 75 THR A N 1
ATOM 582 C CA . THR A 1 75 ? -8.226 -7.004 2.084 1.00 93.31 75 THR A CA 1
ATOM 583 C C . THR A 1 75 ? -9.434 -7.749 2.632 1.00 93.31 75 THR A C 1
ATOM 585 O O . THR A 1 75 ? -9.586 -8.937 2.352 1.00 93.31 75 THR A O 1
ATOM 588 N N . GLU A 1 76 ? -10.291 -7.069 3.391 1.00 93.50 76 GLU A N 1
ATOM 589 C CA . GLU A 1 76 ? -11.573 -7.573 3.884 1.00 93.50 76 GLU A CA 1
ATOM 590 C C . GLU A 1 76 ? -12.574 -6.402 3.880 1.00 93.50 76 GLU A C 1
ATOM 592 O O . GLU A 1 76 ? -12.170 -5.257 4.094 1.00 93.50 76 GLU A O 1
ATOM 597 N N . ARG A 1 77 ? -13.856 -6.694 3.641 1.00 93.00 77 ARG A N 1
ATOM 598 C CA . ARG A 1 77 ? -14.992 -5.793 3.895 1.00 93.00 77 ARG A CA 1
ATOM 599 C C . ARG A 1 77 ? -15.886 -6.447 4.946 1.00 93.00 77 ARG A C 1
ATOM 601 O O . ARG A 1 77 ? -15.960 -7.676 4.980 1.00 93.00 77 ARG A O 1
ATOM 608 N N . ASP A 1 78 ? -16.518 -5.650 5.801 1.00 90.94 78 ASP A N 1
ATOM 609 C CA . ASP A 1 78 ? -17.500 -6.104 6.802 1.00 90.94 78 ASP A CA 1
ATOM 610 C C . ASP A 1 78 ? -17.028 -7.265 7.725 1.00 90.94 78 ASP A C 1
ATOM 612 O O . ASP A 1 78 ? -17.526 -8.394 7.649 1.00 90.94 78 ASP A O 1
ATOM 616 N N . PRO A 1 79 ? -16.098 -7.027 8.676 1.00 93.75 79 PRO A N 1
ATOM 617 C CA . PRO A 1 79 ? -15.510 -5.738 9.028 1.00 93.75 79 PRO A CA 1
ATOM 618 C C . PRO A 1 79 ? -14.278 -5.391 8.185 1.00 93.75 79 PRO A C 1
ATOM 620 O O . PRO A 1 79 ? -13.424 -6.240 7.914 1.00 93.75 79 PRO A O 1
ATOM 623 N N . ASP A 1 80 ? -14.153 -4.108 7.866 1.00 96.00 80 ASP A N 1
ATOM 624 C CA . ASP A 1 80 ? -13.180 -3.609 6.901 1.00 96.00 80 ASP A CA 1
ATOM 625 C C . ASP A 1 80 ? -11.725 -3.823 7.322 1.00 96.00 80 ASP A C 1
ATOM 627 O O . ASP A 1 80 ? -11.350 -3.682 8.490 1.00 96.00 80 ASP A O 1
ATOM 631 N N . SER A 1 81 ? -10.874 -4.164 6.354 1.00 95.50 81 SER A N 1
ATOM 632 C CA . SER A 1 81 ? -9.429 -4.204 6.543 1.00 95.50 81 SER A CA 1
ATOM 633 C C . SER A 1 81 ? -8.666 -3.558 5.395 1.00 95.50 81 SER A C 1
ATOM 635 O O . SER A 1 81 ? -8.793 -3.986 4.251 1.00 95.50 81 SER A O 1
ATOM 637 N N . VAL A 1 82 ? -7.767 -2.636 5.736 1.00 96.31 82 VAL A N 1
ATOM 638 C CA . VAL A 1 82 ? -6.765 -2.045 4.843 1.00 96.31 82 VAL A CA 1
ATOM 639 C C . VAL A 1 82 ? -5.376 -2.411 5.355 1.00 96.31 82 VAL A C 1
ATOM 641 O O . VAL A 1 82 ? -5.083 -2.281 6.548 1.00 96.31 82 VAL A O 1
ATOM 644 N N . ARG A 1 83 ? -4.526 -2.914 4.462 1.00 94.69 83 ARG A N 1
ATOM 645 C CA . ARG A 1 83 ? -3.138 -3.309 4.747 1.00 94.69 83 ARG A CA 1
ATOM 646 C C . ARG A 1 83 ? -2.194 -2.482 3.898 1.00 94.69 83 ARG A C 1
ATOM 648 O O . ARG A 1 83 ? -2.529 -2.200 2.754 1.00 94.69 83 ARG A O 1
ATOM 655 N N . GLY A 1 84 ? -1.045 -2.111 4.450 1.00 93.81 84 GLY A N 1
ATOM 656 C CA . GLY A 1 84 ? -0.026 -1.338 3.743 1.00 93.81 84 GLY A CA 1
ATOM 657 C C . GLY A 1 84 ? 1.167 -2.224 3.408 1.00 93.81 84 GLY A C 1
ATOM 658 O O . GLY A 1 84 ? 2.129 -2.211 4.171 1.00 93.81 84 GLY A O 1
ATOM 659 N N . PRO A 1 85 ? 1.112 -3.035 2.336 1.00 94.25 85 PRO A N 1
ATOM 660 C CA . PRO A 1 85 ? 2.274 -3.802 1.927 1.00 94.25 85 PRO A CA 1
ATOM 661 C C . PRO A 1 85 ? 3.400 -2.882 1.460 1.00 94.25 85 PRO A C 1
ATOM 663 O O . PRO A 1 85 ? 3.166 -1.832 0.856 1.00 94.25 85 PRO A O 1
ATOM 666 N N . ASP A 1 86 ? 4.638 -3.331 1.649 1.00 94.88 86 ASP A N 1
ATOM 667 C CA . ASP A 1 86 ? 5.809 -2.542 1.262 1.00 94.88 86 ASP A CA 1
ATOM 668 C C . ASP A 1 86 ? 5.853 -2.286 -0.244 1.00 94.88 86 ASP A C 1
ATOM 670 O O . ASP A 1 86 ? 6.284 -1.218 -0.689 1.00 94.88 86 ASP A O 1
ATOM 674 N N . VAL A 1 87 ? 5.407 -3.273 -1.029 1.00 97.19 87 VAL A N 1
ATOM 675 C CA . VAL A 1 87 ? 5.228 -3.167 -2.479 1.00 97.19 87 VAL A CA 1
ATOM 676 C C . VAL A 1 87 ? 3.962 -3.913 -2.897 1.00 97.19 87 VAL A C 1
ATOM 678 O O . VAL A 1 87 ? 3.759 -5.060 -2.493 1.00 97.19 87 VAL A O 1
ATOM 681 N N . ALA A 1 88 ? 3.142 -3.300 -3.747 1.00 97.31 88 ALA A N 1
ATOM 682 C CA . ALA A 1 88 ? 1.961 -3.918 -4.343 1.00 97.31 88 ALA A CA 1
ATOM 683 C C . ALA A 1 88 ? 1.944 -3.735 -5.863 1.00 97.31 88 ALA A C 1
ATOM 685 O O . ALA A 1 88 ? 2.437 -2.737 -6.382 1.00 97.31 88 ALA A O 1
ATOM 686 N N . TYR A 1 89 ? 1.380 -4.709 -6.571 1.00 97.75 89 TYR A N 1
ATOM 687 C CA . TYR A 1 89 ? 1.220 -4.689 -8.020 1.00 97.75 89 TYR A CA 1
ATOM 688 C C . TYR A 1 89 ? -0.209 -5.058 -8.415 1.00 97.75 89 TYR A C 1
ATOM 690 O O . TYR A 1 89 ? -0.775 -6.026 -7.895 1.00 97.75 89 TYR A O 1
ATOM 698 N N . TRP A 1 90 ? -0.740 -4.318 -9.385 1.00 97.81 90 TRP A N 1
ATOM 699 C CA . TRP A 1 90 ? -1.969 -4.644 -10.097 1.00 97.81 90 TRP A CA 1
ATOM 700 C C . TRP A 1 90 ? -1.683 -4.781 -11.586 1.00 97.81 90 TRP A C 1
ATOM 702 O O . TRP A 1 90 ? -1.005 -3.947 -12.188 1.00 97.81 90 TRP A O 1
ATOM 712 N N . SER A 1 91 ? -2.249 -5.819 -12.184 1.00 97.81 91 SER A N 1
ATOM 713 C CA . SER A 1 91 ? -2.352 -5.974 -13.628 1.00 97.81 91 SER A CA 1
ATOM 714 C C . SER A 1 91 ? -3.322 -4.954 -14.221 1.00 97.81 91 SER A C 1
ATOM 716 O O . SER A 1 91 ? -4.274 -4.536 -13.560 1.00 97.81 91 SER A O 1
ATOM 718 N N . ILE A 1 92 ? -3.118 -4.594 -15.493 1.00 97.44 92 ILE A N 1
ATOM 719 C CA . ILE A 1 92 ? -4.032 -3.686 -16.220 1.00 97.44 92 ILE A CA 1
ATOM 720 C C . ILE A 1 92 ? -5.450 -4.262 -16.283 1.00 97.44 92 ILE A C 1
ATOM 722 O O . ILE A 1 92 ? -6.416 -3.510 -16.239 1.00 97.44 92 ILE A O 1
ATOM 726 N N . GLU A 1 93 ? -5.580 -5.590 -16.352 1.00 96.38 93 GLU A N 1
ATOM 727 C CA . GLU A 1 93 ? -6.880 -6.269 -16.372 1.00 96.38 93 GLU A CA 1
ATOM 728 C C . GLU A 1 93 ? -7.687 -6.029 -15.089 1.00 96.38 93 GLU A C 1
ATOM 730 O O . GLU A 1 93 ? -8.913 -5.958 -15.144 1.00 96.38 93 GLU A O 1
ATOM 735 N N . ARG A 1 94 ? -7.014 -5.895 -13.937 1.00 95.25 94 ARG A N 1
ATOM 736 C CA . ARG A 1 94 ? -7.673 -5.598 -12.658 1.00 95.25 94 ARG A CA 1
ATOM 737 C C . ARG A 1 94 ? -7.818 -4.110 -12.399 1.00 95.25 94 ARG A C 1
ATOM 739 O O . ARG A 1 94 ? -8.874 -3.685 -11.945 1.00 95.25 94 ARG A O 1
ATOM 746 N N . LEU A 1 95 ? -6.751 -3.348 -12.625 1.00 96.50 95 LEU A N 1
ATOM 747 C CA . LEU A 1 95 ? -6.700 -1.912 -12.382 1.00 96.50 95 LEU A CA 1
ATOM 748 C C . LEU A 1 95 ? -6.061 -1.222 -13.595 1.00 96.50 95 LEU A C 1
ATOM 750 O O . LEU A 1 95 ? -4.825 -1.181 -13.688 1.00 96.50 95 LEU A O 1
ATOM 754 N N . PRO A 1 96 ? -6.885 -0.695 -14.520 1.00 95.94 96 PRO A N 1
ATOM 755 C CA . PRO A 1 96 ? -6.406 0.066 -15.667 1.00 95.94 96 PRO A CA 1
ATOM 756 C C . PRO A 1 96 ? -5.462 1.201 -15.255 1.00 95.94 96 PRO A C 1
ATOM 758 O O . PRO A 1 96 ? -5.593 1.773 -14.174 1.00 95.94 96 PRO A O 1
ATOM 761 N N . LEU A 1 97 ? -4.490 1.527 -16.111 1.00 93.62 97 LEU A N 1
ATOM 762 C CA . LEU A 1 97 ? -3.472 2.546 -15.802 1.00 93.62 97 LEU A CA 1
ATOM 763 C C . LEU A 1 97 ? -4.050 3.965 -15.694 1.00 93.62 97 LEU A C 1
ATOM 765 O O . LEU A 1 97 ? -3.435 4.823 -15.074 1.00 93.62 97 LEU A O 1
ATOM 769 N N . ASP A 1 98 ? -5.190 4.207 -16.332 1.00 93.94 98 ASP A N 1
ATOM 770 C CA . ASP A 1 98 ? -5.945 5.459 -16.338 1.00 93.94 98 ASP A CA 1
ATOM 771 C C . ASP A 1 98 ? -7.124 5.444 -15.353 1.00 93.94 98 ASP A C 1
ATOM 773 O O . ASP A 1 98 ? -7.934 6.368 -15.352 1.00 93.94 98 ASP A O 1
ATOM 777 N N . ALA A 1 99 ? -7.234 4.410 -14.512 1.00 93.44 99 ALA A N 1
ATOM 778 C CA . ALA A 1 99 ? -8.272 4.344 -13.497 1.00 93.44 99 ALA A CA 1
ATOM 779 C C . ALA A 1 99 ? -8.110 5.483 -12.480 1.00 93.44 99 ALA A C 1
ATOM 781 O O . ALA A 1 99 ? -7.060 5.637 -11.852 1.00 93.44 99 ALA A O 1
ATOM 782 N N . GLU A 1 100 ? -9.179 6.247 -12.274 1.00 92.50 100 GLU A N 1
ATOM 783 C CA . GLU A 1 100 ? -9.242 7.254 -11.220 1.00 92.50 100 GLU A CA 1
ATOM 784 C C . GLU A 1 100 ? -9.493 6.566 -9.872 1.00 92.50 100 GLU A C 1
ATOM 786 O O . GLU A 1 100 ? -10.541 5.959 -9.645 1.00 92.50 100 GLU A O 1
ATOM 791 N N . VAL A 1 101 ? -8.512 6.642 -8.971 1.00 92.00 101 VAL A N 1
ATOM 792 C CA . VAL A 1 101 ? -8.598 6.091 -7.614 1.00 92.00 101 VAL A CA 1
ATOM 793 C C . VAL A 1 101 ? -8.590 7.252 -6.622 1.00 92.00 101 VAL A C 1
ATOM 795 O O . VAL A 1 101 ? -7.560 7.892 -6.438 1.00 92.00 101 VAL A O 1
ATOM 798 N N . GLU A 1 102 ? -9.736 7.531 -5.987 1.00 87.69 102 GLU A N 1
ATOM 799 C CA . GLU A 1 102 ? -9.855 8.618 -4.994 1.00 87.69 102 GLU A CA 1
ATOM 800 C C . GLU A 1 102 ? -9.148 8.270 -3.676 1.00 87.69 102 GLU A C 1
ATOM 802 O O . GLU A 1 102 ? -8.464 9.111 -3.097 1.00 87.69 102 GLU A O 1
ATOM 807 N N . LEU A 1 103 ? -9.323 7.034 -3.195 1.00 91.38 103 LEU A N 1
ATOM 808 C CA . LEU A 1 103 ? -8.784 6.558 -1.918 1.00 91.38 103 LEU A CA 1
ATOM 809 C C . LEU A 1 103 ? -7.881 5.339 -2.148 1.00 91.38 103 LEU A C 1
ATOM 811 O O . LEU A 1 103 ? -6.706 5.476 -2.479 1.00 91.38 103 LEU A O 1
ATOM 815 N N . TYR A 1 104 ? -8.440 4.136 -2.019 1.00 94.81 104 TYR A N 1
ATOM 816 C CA . TYR A 1 104 ? -7.763 2.879 -2.318 1.00 94.81 104 TYR A CA 1
ATOM 817 C C . TYR A 1 104 ? -8.460 2.177 -3.483 1.00 94.81 104 TYR A C 1
ATOM 819 O O . TYR A 1 104 ? -9.675 2.324 -3.639 1.00 94.81 104 TYR A O 1
ATOM 827 N N . PRO A 1 105 ? -7.739 1.375 -4.285 1.00 94.44 105 PRO A N 1
ATOM 828 C CA . PRO A 1 105 ? -8.383 0.528 -5.275 1.00 94.44 105 PRO A CA 1
ATOM 829 C C . PRO A 1 105 ? -9.349 -0.460 -4.604 1.00 94.44 105 PRO A C 1
ATOM 831 O O . PRO A 1 105 ? -8.966 -1.188 -3.688 1.00 94.44 105 PRO A O 1
ATOM 834 N N . GLU A 1 106 ? -10.582 -0.534 -5.108 1.00 93.38 106 GLU A N 1
ATOM 835 C CA . GLU A 1 106 ? -11.595 -1.514 -4.667 1.00 93.38 106 GLU A CA 1
ATOM 836 C C . GLU A 1 106 ? -11.287 -2.946 -5.137 1.00 93.38 106 GLU A C 1
ATOM 838 O O . GLU A 1 106 ? -11.846 -3.933 -4.657 1.00 93.38 106 GLU A O 1
ATOM 843 N N . VAL A 1 107 ? -10.352 -3.078 -6.077 1.00 93.12 107 VAL A N 1
ATOM 844 C CA . VAL A 1 107 ? -9.828 -4.357 -6.548 1.00 93.12 107 VAL A CA 1
ATOM 845 C C . VAL A 1 107 ? -8.583 -4.751 -5.760 1.00 93.12 107 VAL A C 1
ATOM 847 O O . VAL A 1 107 ? -7.658 -3.962 -5.568 1.00 93.12 107 VAL A O 1
ATOM 850 N N . ALA A 1 108 ? -8.510 -6.014 -5.347 1.00 90.62 108 ALA A N 1
ATOM 851 C CA . ALA A 1 108 ? -7.330 -6.538 -4.672 1.00 90.62 108 ALA A CA 1
ATOM 852 C C . ALA A 1 108 ? -6.113 -6.596 -5.610 1.00 90.62 108 ALA A C 1
ATOM 854 O O . ALA A 1 108 ? -6.232 -7.044 -6.759 1.00 90.62 108 ALA A O 1
ATOM 855 N N . ALA A 1 109 ? -4.943 -6.239 -5.072 1.00 94.44 109 ALA A N 1
ATOM 856 C CA . ALA A 1 109 ? -3.656 -6.391 -5.745 1.00 94.44 109 ALA A CA 1
ATOM 857 C C . ALA A 1 109 ? -3.423 -7.839 -6.205 1.00 94.44 109 ALA A C 1
ATOM 859 O O . ALA A 1 109 ? -3.782 -8.799 -5.514 1.00 94.44 109 ALA A O 1
ATOM 860 N N . ASP A 1 110 ? -2.788 -7.995 -7.365 1.00 95.12 110 ASP A N 1
ATOM 861 C CA . ASP A 1 110 ? -2.355 -9.294 -7.887 1.00 95.12 110 ASP A CA 1
ATOM 862 C C . ASP A 1 110 ? -1.175 -9.857 -7.082 1.00 95.12 110 ASP A C 1
ATOM 864 O O . ASP A 1 110 ? -1.055 -11.070 -6.890 1.00 95.12 110 ASP A O 1
ATOM 868 N N . LEU A 1 111 ? -0.311 -8.970 -6.582 1.00 95.19 111 LEU A N 1
ATOM 869 C CA . LEU A 1 111 ? 0.852 -9.302 -5.767 1.00 95.19 111 LEU A CA 1
ATOM 870 C C . LEU A 1 111 ? 1.041 -8.250 -4.676 1.00 95.19 111 LEU A C 1
ATOM 872 O O . LEU A 1 111 ? 1.052 -7.059 -4.970 1.00 95.19 111 LEU A O 1
ATOM 876 N N . CYS A 1 112 ? 1.313 -8.700 -3.450 1.00 95.44 112 CYS A N 1
ATOM 877 C CA . CYS A 1 112 ? 1.918 -7.858 -2.423 1.00 95.44 112 CYS A CA 1
ATOM 878 C C . CYS A 1 112 ? 3.202 -8.503 -1.890 1.00 95.44 112 CYS A C 1
ATOM 880 O O . CYS A 1 112 ? 3.295 -9.731 -1.769 1.00 95.44 112 CYS A O 1
ATOM 882 N N . VAL A 1 113 ? 4.187 -7.672 -1.562 1.00 94.81 113 VAL A N 1
ATOM 883 C CA . VAL A 1 113 ? 5.485 -8.066 -1.013 1.00 94.81 113 VAL A CA 1
ATOM 884 C C . VAL A 1 113 ? 5.678 -7.414 0.351 1.00 94.81 113 VAL A C 1
ATOM 886 O O . VAL A 1 113 ? 5.419 -6.228 0.513 1.00 94.81 113 VAL A O 1
ATOM 889 N N . GLU A 1 114 ? 6.183 -8.204 1.299 1.00 92.44 114 GLU A N 1
ATOM 890 C CA . GLU A 1 114 ? 6.492 -7.791 2.671 1.00 92.44 114 GLU A CA 1
ATOM 891 C C . GLU A 1 114 ? 7.970 -8.089 2.969 1.00 92.44 114 GLU A C 1
ATOM 893 O O . GLU A 1 114 ? 8.462 -9.211 2.781 1.00 92.44 114 GLU A O 1
ATOM 898 N N . VAL A 1 115 ? 8.687 -7.083 3.445 1.00 90.75 115 VAL A N 1
ATOM 899 C CA . VAL A 1 115 ? 10.083 -7.102 3.851 1.00 90.75 115 VAL A CA 1
ATOM 900 C C . VAL A 1 115 ? 10.131 -7.368 5.347 1.00 90.75 115 VAL A C 1
ATOM 902 O O . VAL A 1 115 ? 10.095 -6.474 6.185 1.00 90.75 115 VAL A O 1
ATOM 905 N N . LEU A 1 116 ? 10.288 -8.643 5.689 1.00 84.44 116 LEU A N 1
ATOM 906 C CA . LEU A 1 116 ? 10.348 -9.072 7.082 1.00 84.44 116 LEU A CA 1
ATOM 907 C C . LEU A 1 116 ? 11.474 -8.369 7.844 1.00 84.44 116 LEU A C 1
ATOM 909 O O . LEU A 1 116 ? 12.655 -8.470 7.480 1.00 84.44 116 LEU A O 1
ATOM 913 N N . SER A 1 117 ? 11.122 -7.727 8.956 1.00 70.81 117 SER A N 1
ATOM 914 C CA . SER A 1 117 ? 12.123 -7.285 9.914 1.00 70.81 117 SER A CA 1
ATOM 915 C C . SER A 1 117 ? 12.659 -8.483 10.726 1.00 70.81 117 SER A C 1
ATOM 917 O O . SER A 1 117 ? 11.955 -9.477 10.917 1.00 70.81 117 SER A O 1
ATOM 919 N N . PRO A 1 118 ? 13.920 -8.449 11.204 1.00 65.31 118 PRO A N 1
ATOM 920 C CA . PRO A 1 118 ? 14.518 -9.573 11.939 1.00 65.31 118 PRO A CA 1
ATOM 921 C C . PRO A 1 118 ? 13.749 -9.991 13.202 1.00 65.31 118 PRO A C 1
ATOM 923 O O . PRO A 1 118 ? 13.801 -11.157 13.587 1.00 65.31 118 PRO A O 1
ATOM 926 N N . ASP A 1 119 ? 13.038 -9.048 13.822 1.00 63.94 119 ASP A N 1
ATOM 927 C CA . ASP A 1 119 ? 12.289 -9.246 15.069 1.00 63.94 119 ASP A CA 1
ATOM 928 C C . ASP A 1 119 ? 10.846 -9.730 14.818 1.00 63.94 119 ASP A C 1
ATOM 930 O O . ASP A 1 119 ? 10.079 -9.984 15.751 1.00 63.94 119 ASP A O 1
ATOM 934 N N . GLU A 1 120 ? 10.456 -9.870 13.549 1.00 62.72 120 GLU A N 1
ATOM 935 C CA . GLU A 1 120 ? 9.087 -10.157 13.143 1.00 62.72 120 GLU A CA 1
ATOM 936 C C . GLU A 1 120 ? 8.816 -11.657 13.050 1.00 62.72 120 GLU A C 1
ATOM 938 O O . GLU A 1 120 ? 9.509 -12.419 12.373 1.00 62.72 120 GLU A O 1
ATOM 943 N N . ARG A 1 121 ? 7.754 -12.115 13.724 1.00 55.44 121 ARG A N 1
ATOM 944 C CA . ARG A 1 121 ? 7.364 -13.530 13.683 1.00 55.44 121 ARG A CA 1
ATOM 945 C C . ARG A 1 121 ? 6.574 -13.833 12.397 1.00 55.44 121 ARG A C 1
ATOM 947 O O . ARG A 1 121 ? 5.534 -13.212 12.171 1.00 55.44 121 ARG A O 1
ATOM 954 N N . PRO A 1 122 ? 6.932 -14.882 11.627 1.00 46.81 122 PRO A N 1
ATOM 955 C CA . PRO A 1 122 ? 6.271 -15.228 10.360 1.00 46.81 122 PRO A CA 1
ATOM 956 C C . PRO A 1 122 ? 4.749 -15.439 10.445 1.00 46.81 122 PRO A C 1
ATOM 958 O O . PRO A 1 122 ? 4.038 -15.191 9.475 1.00 46.81 122 PRO A O 1
ATOM 961 N N . LYS A 1 123 ? 4.223 -15.857 11.609 1.00 41.81 123 LYS A N 1
ATOM 962 C CA . LYS A 1 123 ? 2.797 -16.179 11.815 1.00 41.81 123 LYS A CA 1
ATOM 963 C C . LYS A 1 123 ? 1.830 -14.997 11.608 1.00 41.81 123 LYS A C 1
ATOM 965 O O . LYS A 1 123 ? 0.648 -15.254 11.413 1.00 41.81 123 LYS A O 1
ATOM 970 N N . ARG A 1 124 ? 2.292 -13.736 11.613 1.00 51.59 124 ARG A N 1
ATOM 971 C CA . ARG A 1 124 ? 1.435 -12.547 11.396 1.00 51.59 124 ARG A CA 1
ATOM 972 C C . ARG A 1 124 ? 1.018 -12.308 9.932 1.00 51.59 124 ARG A C 1
ATOM 974 O O . ARG A 1 124 ? 0.015 -11.644 9.708 1.00 51.59 124 ARG A O 1
ATOM 981 N N . HIS A 1 125 ? 1.713 -12.887 8.950 1.00 51.16 125 HIS A N 1
ATOM 982 C CA . HIS A 1 125 ? 1.545 -12.531 7.528 1.00 51.16 125 HIS A CA 1
ATOM 983 C C . HIS A 1 125 ? 0.391 -13.248 6.816 1.00 51.16 125 HIS A C 1
ATOM 985 O O . HIS A 1 125 ? -0.117 -12.752 5.815 1.00 51.16 125 HIS A O 1
ATOM 991 N N . GLY A 1 126 ? -0.056 -14.402 7.329 1.00 50.28 126 GLY A N 1
ATOM 992 C CA . GLY A 1 126 ? -1.086 -15.220 6.672 1.00 50.28 126 GLY A CA 1
ATOM 993 C C . GLY A 1 126 ? -2.440 -14.522 6.480 1.00 50.28 126 GLY A C 1
ATOM 994 O O . GLY A 1 126 ? -3.213 -14.957 5.633 1.00 50.28 126 GLY A O 1
ATOM 995 N N . ASN A 1 127 ? -2.689 -13.437 7.225 1.00 51.53 127 ASN A N 1
ATOM 996 C CA . ASN A 1 127 ? -3.925 -12.647 7.194 1.00 51.53 127 ASN A CA 1
ATOM 997 C C . ASN A 1 127 ? -3.712 -11.187 6.730 1.00 51.53 127 ASN A C 1
ATOM 999 O O . ASN A 1 127 ? -4.615 -10.368 6.891 1.00 51.53 127 ASN A O 1
ATOM 1003 N N . ARG A 1 128 ? -2.521 -10.824 6.227 1.00 61.38 128 ARG A N 1
ATOM 1004 C CA . ARG A 1 128 ? -2.262 -9.477 5.674 1.00 61.38 128 ARG A CA 1
ATOM 1005 C C . ARG A 1 128 ? -2.448 -9.404 4.170 1.00 61.38 128 ARG A C 1
ATOM 1007 O O . ARG A 1 128 ? -2.861 -8.379 3.656 1.00 61.38 128 ARG A O 1
ATOM 1014 N N . LEU A 1 129 ? -2.134 -10.482 3.468 1.00 63.19 129 LEU A N 1
ATOM 1015 C CA . LEU A 1 129 ? -2.295 -10.510 2.025 1.00 63.19 129 LEU A CA 1
ATOM 1016 C C . LEU A 1 129 ? -3.778 -10.682 1.691 1.00 63.19 129 LEU A C 1
ATOM 1018 O O . LEU A 1 129 ? -4.441 -11.489 2.358 1.00 63.19 129 LEU A O 1
ATOM 1022 N N . PRO A 1 130 ? -4.298 -9.974 0.672 1.00 58.50 130 PRO A N 1
ATOM 1023 C CA . PRO A 1 130 ? -5.652 -10.209 0.208 1.00 58.50 130 PRO A CA 1
ATOM 1024 C C . PRO A 1 130 ? -5.813 -11.700 -0.087 1.00 58.50 130 PRO A C 1
ATOM 1026 O O . PRO A 1 130 ? -4.952 -12.333 -0.711 1.00 58.50 130 PRO A O 1
ATOM 1029 N N . ARG A 1 131 ? -6.909 -12.290 0.398 1.00 56.12 131 ARG A N 1
ATOM 1030 C CA . ARG A 1 131 ? -7.267 -13.654 0.013 1.00 56.12 131 ARG A CA 1
ATOM 1031 C C . ARG A 1 131 ? -7.603 -13.602 -1.467 1.00 56.12 131 ARG A C 1
ATOM 1033 O O . ARG A 1 131 ? -8.699 -13.201 -1.836 1.00 56.12 131 ARG A O 1
ATOM 1040 N N . THR A 1 132 ? -6.657 -13.973 -2.321 1.00 46.69 132 THR A N 1
ATOM 1041 C CA . THR A 1 132 ? -6.953 -14.088 -3.742 1.00 46.69 132 THR A CA 1
ATOM 1042 C C . THR A 1 132 ? -8.077 -15.110 -3.895 1.00 46.69 132 THR A C 1
ATOM 1044 O O . THR A 1 132 ? -7.944 -16.271 -3.491 1.00 46.69 132 THR A O 1
ATOM 1047 N N . HIS A 1 133 ? -9.218 -14.687 -4.448 1.00 38.31 133 HIS A N 1
ATOM 1048 C CA . HIS A 1 133 ? -10.134 -15.641 -5.056 1.00 38.31 133 HIS A CA 1
ATOM 1049 C C . HIS A 1 133 ? -9.294 -16.460 -6.037 1.00 38.31 133 HIS A C 1
ATOM 1051 O O . HIS A 1 133 ? -8.571 -15.896 -6.861 1.00 38.31 133 HIS A O 1
ATOM 1057 N N . ARG A 1 134 ? -9.298 -17.787 -5.863 1.00 32.59 134 ARG A N 1
ATOM 1058 C CA . ARG A 1 134 ? -8.536 -18.729 -6.687 1.00 32.59 134 ARG A CA 1
ATO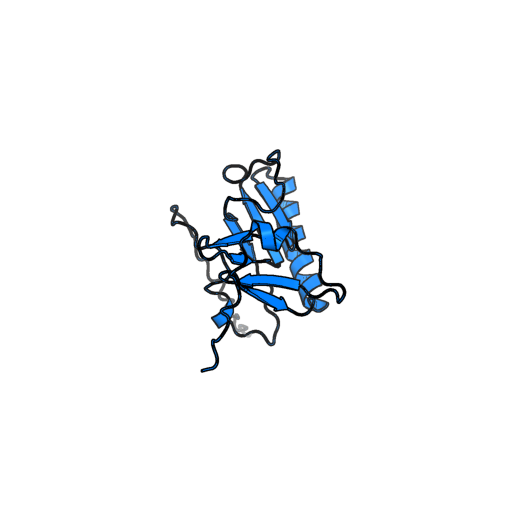M 1059 C C . ARG A 1 134 ? -8.966 -18.597 -8.154 1.00 32.59 134 ARG A C 1
ATOM 1061 O O . ARG A 1 134 ? -9.849 -19.318 -8.597 1.00 32.59 134 ARG A O 1
ATOM 1068 N N . GLY A 1 135 ? -8.315 -17.712 -8.901 1.00 28.67 135 GLY A N 1
ATOM 1069 C CA . GLY A 1 135 ? -8.096 -17.882 -10.333 1.00 28.67 135 GLY A CA 1
ATOM 1070 C C . GLY A 1 135 ? -6.971 -18.902 -10.544 1.00 28.67 135 GLY A C 1
ATOM 1071 O O . GLY A 1 135 ? -6.105 -19.042 -9.668 1.00 28.67 135 GLY A O 1
ATOM 1072 N N . PRO A 1 136 ? -6.985 -19.680 -11.637 1.00 28.50 136 PRO A N 1
ATOM 1073 C CA . PRO A 1 136 ? -6.008 -20.736 -11.840 1.00 28.50 136 PRO A CA 1
ATOM 1074 C C . PRO A 1 136 ? -4.622 -20.100 -11.999 1.00 28.50 136 PRO A C 1
ATOM 1076 O O . PRO A 1 136 ? -4.475 -19.082 -12.666 1.00 28.50 136 PRO A O 1
ATOM 1079 N N . THR A 1 137 ? -3.598 -20.747 -11.438 1.00 35.34 137 THR A N 1
ATOM 1080 C CA . THR A 1 137 ? -2.164 -20.399 -11.565 1.00 35.34 137 THR A CA 1
ATOM 1081 C C . THR A 1 137 ? -1.559 -19.501 -10.473 1.00 35.34 137 THR A C 1
ATOM 1083 O O . THR A 1 137 ? -0.846 -18.544 -10.746 1.00 35.34 137 THR A O 1
ATOM 1086 N N . ALA A 1 138 ? -1.694 -19.886 -9.199 1.00 32.66 138 ALA A N 1
ATOM 1087 C CA . ALA A 1 138 ? -0.720 -19.485 -8.177 1.00 32.66 138 ALA A CA 1
ATOM 1088 C C . ALA A 1 138 ? 0.452 -20.486 -8.158 1.00 32.66 138 ALA A C 1
ATOM 1090 O O . ALA A 1 138 ? 0.435 -21.483 -7.430 1.00 32.66 138 ALA A O 1
ATOM 1091 N N . LEU A 1 139 ? 1.483 -20.239 -8.971 1.00 27.95 139 LEU A N 1
ATOM 1092 C CA . LEU A 1 139 ? 2.719 -21.021 -8.946 1.00 27.95 139 LEU A CA 1
ATOM 1093 C C . LEU A 1 139 ? 3.526 -20.667 -7.684 1.00 27.95 139 LEU A C 1
ATOM 1095 O O . LEU A 1 139 ? 4.352 -19.757 -7.676 1.00 27.95 139 LEU A O 1
ATOM 1099 N N . ARG A 1 140 ? 3.319 -21.414 -6.594 1.00 29.75 140 ARG A N 1
ATOM 1100 C CA . ARG A 1 140 ? 4.205 -21.376 -5.420 1.00 29.75 140 ARG A CA 1
ATOM 1101 C C . ARG A 1 140 ? 5.574 -21.962 -5.783 1.00 29.75 140 ARG A C 1
ATOM 1103 O O . ARG A 1 140 ? 5.818 -23.145 -5.560 1.00 29.75 140 ARG A O 1
ATOM 1110 N N . ARG A 1 141 ? 6.514 -21.152 -6.276 1.00 28.38 141 ARG A N 1
ATOM 1111 C CA . ARG A 1 141 ? 7.938 -21.531 -6.265 1.00 28.38 141 ARG A CA 1
ATOM 1112 C C . ARG A 1 141 ? 8.544 -21.172 -4.911 1.00 28.38 141 ARG A C 1
ATOM 1114 O O . ARG A 1 141 ? 8.937 -20.040 -4.660 1.00 28.38 141 ARG A O 1
ATOM 1121 N N . ARG A 1 142 ? 8.632 -22.167 -4.022 1.00 29.36 142 ARG A N 1
ATOM 1122 C CA . ARG A 1 142 ? 9.551 -22.128 -2.876 1.00 29.36 142 ARG A CA 1
ATOM 1123 C C . ARG A 1 142 ? 10.980 -22.117 -3.422 1.00 29.36 142 ARG A C 1
ATOM 1125 O O . ARG A 1 142 ? 11.481 -23.154 -3.844 1.00 29.36 142 ARG A O 1
ATOM 1132 N N . ALA A 1 143 ? 11.644 -20.968 -3.397 1.00 29.64 143 ALA A N 1
ATOM 1133 C CA . ALA A 1 143 ? 13.089 -20.908 -3.573 1.00 29.64 143 ALA A CA 1
ATOM 1134 C C . ALA A 1 143 ? 13.768 -21.394 -2.281 1.00 29.64 143 ALA A C 1
ATOM 1136 O O . ALA A 1 143 ? 14.105 -20.613 -1.396 1.00 29.64 143 ALA A O 1
ATOM 1137 N N . THR A 1 144 ? 13.939 -22.708 -2.135 1.00 34.56 144 THR A N 1
ATOM 1138 C CA . THR A 1 144 ? 14.904 -23.261 -1.177 1.00 34.56 144 THR A CA 1
ATOM 1139 C C . THR A 1 144 ? 16.290 -23.189 -1.800 1.00 34.56 144 THR A C 1
ATOM 1141 O O . THR A 1 144 ? 16.621 -23.980 -2.681 1.00 34.56 144 THR A O 1
ATOM 1144 N N . LEU A 1 145 ? 17.100 -22.237 -1.338 1.00 33.31 145 LEU A N 1
ATOM 1145 C CA . LEU A 1 145 ? 18.521 -22.154 -1.660 1.00 33.31 145 LEU A CA 1
ATOM 1146 C C . LEU A 1 145 ? 19.231 -23.370 -1.033 1.00 33.31 145 LEU A C 1
ATOM 1148 O O . LEU A 1 145 ? 19.537 -23.382 0.161 1.00 33.31 145 LEU A O 1
ATOM 1152 N N . ARG A 1 146 ? 19.456 -24.433 -1.811 1.00 36.22 146 ARG A N 1
ATOM 1153 C CA . ARG A 1 146 ? 20.319 -25.546 -1.392 1.00 36.22 146 ARG A CA 1
ATOM 1154 C C . ARG A 1 146 ? 21.769 -25.078 -1.518 1.00 36.22 146 ARG A C 1
ATOM 1156 O O . ARG A 1 146 ? 22.247 -24.842 -2.622 1.00 36.22 146 ARG A O 1
ATOM 1163 N N . ARG A 1 147 ? 22.461 -24.928 -0.385 1.00 39.66 147 ARG A N 1
ATOM 1164 C CA . ARG A 1 147 ? 23.914 -24.703 -0.345 1.00 39.66 147 ARG A CA 1
ATOM 1165 C C . ARG A 1 147 ? 24.615 -25.906 -0.988 1.00 39.66 147 ARG A C 1
ATOM 1167 O O . ARG A 1 147 ? 24.465 -27.026 -0.502 1.00 39.66 147 ARG A O 1
ATOM 1174 N N . GLY A 1 148 ? 25.349 -25.678 -2.075 1.00 39.12 148 GLY A N 1
ATOM 1175 C CA . GLY A 1 148 ? 26.267 -26.664 -2.644 1.00 39.12 148 GLY A CA 1
ATOM 1176 C C . GLY A 1 148 ? 27.452 -26.890 -1.703 1.00 39.12 148 GLY A C 1
ATOM 1177 O O . GLY A 1 148 ? 28.012 -25.934 -1.169 1.00 39.12 148 GLY A O 1
ATOM 1178 N N . ARG A 1 149 ? 27.804 -28.158 -1.469 1.00 41.28 149 ARG A N 1
ATOM 1179 C CA . ARG A 1 149 ? 29.092 -28.558 -0.881 1.00 41.28 149 ARG A CA 1
ATOM 1180 C C . ARG A 1 149 ? 30.219 -28.262 -1.883 1.00 41.28 149 ARG A C 1
ATOM 1182 O O . ARG A 1 149 ? 29.978 -28.431 -3.078 1.00 41.28 149 ARG A O 1
ATOM 1189 N N . PRO A 1 150 ? 31.434 -27.904 -1.438 1.00 47.25 150 PRO A N 1
ATOM 1190 C CA . PRO A 1 150 ? 32.584 -27.878 -2.327 1.00 47.25 150 PRO A CA 1
ATOM 1191 C C . PRO A 1 150 ? 33.021 -29.320 -2.627 1.00 47.25 150 PRO A C 1
ATOM 1193 O O . PRO A 1 150 ? 33.118 -30.145 -1.716 1.00 47.25 150 PRO A O 1
ATOM 1196 N N . ALA A 1 151 ? 33.252 -29.625 -3.902 1.00 46.91 151 ALA A N 1
ATOM 1197 C CA . ALA A 1 151 ? 34.016 -30.798 -4.306 1.00 46.91 151 ALA A CA 1
ATOM 1198 C C . ALA A 1 151 ? 35.500 -30.426 -4.217 1.00 46.91 151 ALA A C 1
ATOM 1200 O O . ALA A 1 151 ? 35.917 -29.430 -4.806 1.00 46.91 151 ALA 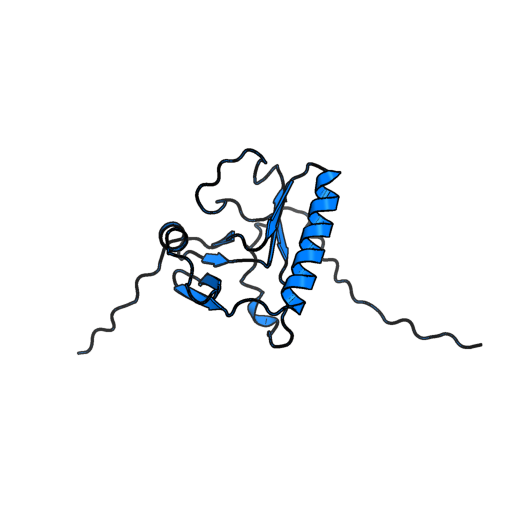A O 1
ATOM 1201 N N . GLY A 1 152 ? 36.254 -31.183 -3.425 1.00 49.25 152 GLY A N 1
ATOM 1202 C CA . GLY A 1 152 ? 37.706 -31.084 -3.387 1.00 49.25 152 GLY A CA 1
ATOM 1203 C C . GLY A 1 152 ? 38.337 -31.755 -4.602 1.00 49.25 152 GLY A C 1
ATOM 1204 O O . GLY A 1 152 ? 37.802 -32.745 -5.105 1.00 49.25 152 GLY A O 1
ATOM 1205 N N . ILE A 1 153 ? 39.477 -31.206 -5.013 1.00 47.47 153 ILE A N 1
ATOM 1206 C CA . ILE A 1 153 ? 40.643 -31.917 -5.545 1.00 47.47 153 ILE A CA 1
ATOM 1207 C C . ILE A 1 153 ? 41.850 -31.251 -4.887 1.00 47.47 153 ILE A C 1
ATOM 1209 O O . ILE A 1 153 ? 41.848 -29.999 -4.842 1.00 47.47 153 ILE A O 1
#

Sequence (153 aa):
MTTAVATPLLTVEEFARRPEPQDGSREELVRGKVVTMPPPRFRHGKIQLRVGHLLQAFLDSHRIGQVVCETGVITERDPDSVRGPDVAYWSIERLPLDAEVELYPEVAADLCVEVLSPDERPKRHGNRLPRTHRGPTALRRRATLRRGRPAGI

Foldseek 3Di:
DDDDDDDDQAAQVRVQPDDDDPQNWDWWRDLSDIDTHRDDDPVLVVVLVVVQVVVVVVCVVPVFWDKDAQAWFWQDVNSTTTAGARMFIATCVQPNPPDDDPGHRPGFTPDGDHDDDPVDDPVVVPRRHRPPPDDDDPPPDDPPPDDDDDDDD

Radius of gyrat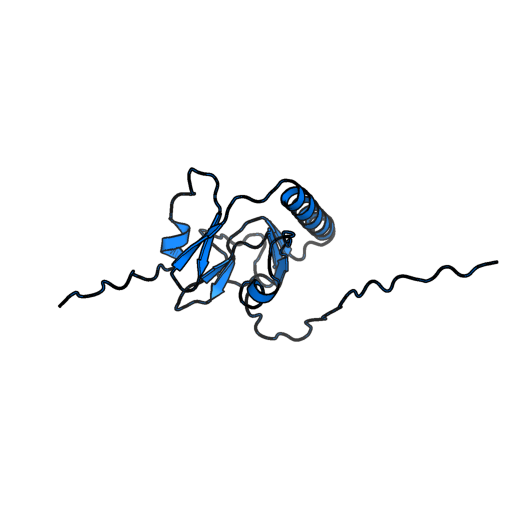ion: 18.77 Å; chains: 1; bounding box: 64×45×57 Å

Secondary structure (DSSP, 8-state):
-----PPPPPPHHHHHTSPPPTT--EEEEETTEEEEEPPPPHHHHHHHHHHHHHHHHHHHH--SEEEEES--EEEETTTTEEE--SEEEEETTTS-TT---SSS-SSPPSEEE----TT--GGGGGGTS------S----------PPPPPP-